Protein AF-A0A6B3H0P1-F1 (afdb_monomer_lite)

Foldseek 3Di:
DPQVVVCVVPNPADPDWDWDWDDDPLAIETEGAEDDDPVRQLVVLVVVCVVVVHDSVRYDYHYNPPHHGYD

pLDDT: mean 97.06, std 2.79, range [83.19, 98.88]

Structure (mmCIF, N/CA/C/O backbone):
data_AF-A0A6B3H0P1-F1
#
_entry.id   AF-A0A6B3H0P1-F1
#
loop_
_atom_site.group_PDB
_atom_site.id
_atom_site.type_symbol
_atom_site.label_atom_id
_atom_site.label_alt_id
_atom_site.label_comp_id
_atom_site.label_asym_id
_atom_site.label_entity_id
_atom_site.label_seq_id
_atom_site.pdbx_PDB_ins_code
_atom_site.Cartn_x
_atom_site.Cartn_y
_atom_site.Cartn_z
_atom_site.occupancy
_atom_site.B_iso_or_equiv
_ato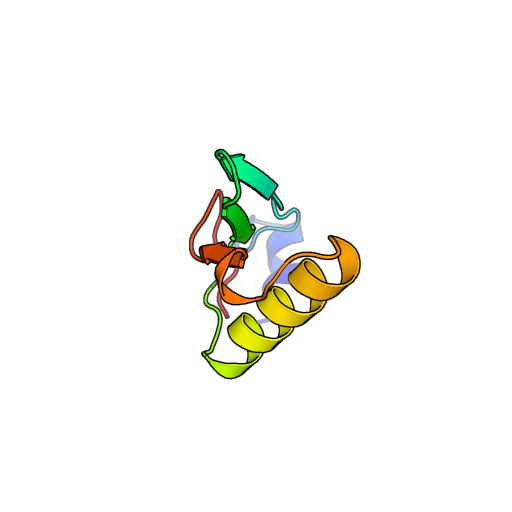m_site.auth_seq_id
_atom_site.auth_comp_id
_atom_site.auth_asym_id
_atom_site.auth_atom_id
_atom_site.pdbx_PDB_model_num
ATOM 1 N N . ILE A 1 1 ? 7.002 -8.314 -24.102 1.00 83.19 1 ILE A N 1
ATOM 2 C CA . ILE A 1 1 ? 8.271 -9.085 -23.991 1.00 83.19 1 ILE A CA 1
ATOM 3 C C . ILE A 1 1 ? 8.439 -9.507 -22.529 1.00 83.19 1 ILE A C 1
ATOM 5 O O . ILE A 1 1 ? 8.069 -8.700 -21.681 1.00 83.19 1 ILE A O 1
ATOM 9 N N . PRO A 1 2 ? 8.937 -10.716 -22.204 1.00 90.75 2 PRO A N 1
ATOM 10 C CA . PRO A 1 2 ? 9.121 -11.161 -20.819 1.00 90.75 2 PRO A CA 1
ATOM 11 C C . PRO A 1 2 ? 10.214 -10.350 -20.100 1.00 90.75 2 PRO A C 1
ATOM 13 O O . PRO A 1 2 ? 11.400 -10.677 -20.157 1.00 90.75 2 PRO A O 1
ATOM 16 N N . THR A 1 3 ? 9.822 -9.271 -19.424 1.00 94.12 3 THR A N 1
ATOM 17 C CA . THR A 1 3 ? 10.748 -8.318 -18.787 1.00 94.12 3 THR A CA 1
ATOM 18 C C . THR A 1 3 ? 11.641 -8.973 -17.734 1.00 94.12 3 THR A C 1
ATOM 20 O O . THR A 1 3 ? 12.816 -8.641 -17.643 1.00 94.12 3 THR A O 1
ATOM 23 N N . GLY A 1 4 ? 11.141 -9.983 -17.017 1.00 92.56 4 GLY A N 1
ATOM 24 C CA . GLY A 1 4 ? 11.940 -10.757 -16.062 1.00 92.56 4 GLY A CA 1
ATOM 25 C C . GLY A 1 4 ? 13.139 -11.487 -16.687 1.00 92.56 4 GLY A C 1
ATOM 26 O O . GLY A 1 4 ? 14.198 -11.545 -16.063 1.00 92.56 4 GLY A O 1
ATOM 27 N N . LEU A 1 5 ? 13.005 -11.988 -17.925 1.00 93.25 5 LEU A N 1
ATOM 28 C CA . LEU A 1 5 ? 14.112 -12.619 -18.659 1.00 93.25 5 LEU A CA 1
ATOM 29 C C . LEU A 1 5 ? 15.109 -11.573 -19.165 1.00 93.25 5 LEU A C 1
ATOM 31 O O . LEU A 1 5 ? 16.316 -11.768 -19.048 1.00 93.25 5 LEU A O 1
ATOM 35 N N . LEU A 1 6 ? 14.611 -10.442 -19.671 1.00 94.25 6 LEU A N 1
ATOM 36 C CA . LEU A 1 6 ? 15.455 -9.325 -20.106 1.00 94.25 6 LEU A CA 1
ATOM 37 C C . LEU A 1 6 ? 16.287 -8.749 -18.952 1.00 94.25 6 LEU A C 1
ATOM 39 O O . LEU A 1 6 ? 17.462 -8.443 -19.142 1.00 94.25 6 LEU A O 1
ATOM 43 N N . SER A 1 7 ? 15.726 -8.717 -17.740 1.00 92.25 7 SER A N 1
ATOM 44 C CA . SER A 1 7 ? 16.401 -8.312 -16.499 1.00 92.25 7 SER A CA 1
ATOM 45 C C . SER A 1 7 ? 17.556 -9.229 -16.061 1.00 92.25 7 SER A C 1
ATOM 47 O O . SER A 1 7 ? 18.187 -8.960 -15.039 1.00 92.25 7 SER A O 1
ATOM 49 N N . ASN A 1 8 ? 17.855 -10.314 -16.790 1.00 89.38 8 ASN A N 1
ATOM 50 C CA . ASN A 1 8 ? 19.110 -11.070 -16.645 1.00 89.38 8 ASN A CA 1
ATOM 51 C C . ASN A 1 8 ? 20.273 -10.454 -17.438 1.00 89.38 8 ASN A C 1
ATOM 53 O O . ASN A 1 8 ? 21.424 -10.718 -17.110 1.00 89.38 8 ASN A O 1
ATOM 57 N N . VAL A 1 9 ? 19.972 -9.650 -18.461 1.00 92.88 9 VAL A N 1
ATOM 58 C CA . VAL A 1 9 ? 20.951 -8.988 -19.336 1.00 92.88 9 VAL A CA 1
ATOM 59 C C . VAL A 1 9 ? 21.049 -7.499 -19.003 1.00 92.88 9 VAL A C 1
ATOM 61 O O . VAL A 1 9 ? 22.146 -6.973 -18.846 1.00 92.88 9 VAL A O 1
ATOM 64 N N . HIS A 1 10 ? 19.908 -6.819 -18.857 1.00 92.00 10 HIS A N 1
ATOM 65 C CA . HIS A 1 10 ? 19.826 -5.406 -18.483 1.00 92.00 10 HIS A CA 1
ATOM 66 C C . HIS A 1 10 ? 18.597 -5.170 -17.592 1.00 92.00 10 HIS A C 1
ATOM 68 O O . HIS A 1 10 ? 17.518 -5.635 -17.955 1.00 92.00 10 HIS A O 1
ATOM 74 N N . PRO A 1 11 ? 18.712 -4.474 -16.445 1.00 92.81 11 PRO A N 1
ATOM 75 C CA . PRO A 1 11 ? 17.625 -4.351 -15.474 1.00 92.81 11 PRO A CA 1
ATOM 76 C C . PRO A 1 11 ? 16.476 -3.482 -16.006 1.00 92.81 11 PRO A C 1
ATOM 78 O O . PRO A 1 11 ? 16.453 -2.272 -15.812 1.00 92.81 11 PRO A O 1
ATOM 81 N N . VAL A 1 12 ? 15.498 -4.115 -16.656 1.00 95.38 12 VAL A N 1
ATOM 82 C CA . VAL A 1 12 ? 14.309 -3.441 -17.209 1.00 95.38 12 VAL A CA 1
ATOM 83 C C . VAL A 1 12 ? 13.111 -3.472 -16.260 1.00 95.38 12 VAL A C 1
ATOM 85 O O . VAL A 1 12 ? 12.199 -2.664 -16.392 1.00 95.38 12 VAL A O 1
ATOM 88 N N . THR A 1 13 ? 13.110 -4.389 -15.291 1.00 95.62 13 THR A N 1
ATOM 89 C CA . THR A 1 13 ? 12.146 -4.447 -14.184 1.00 95.62 13 THR A CA 1
ATOM 90 C C . THR A 1 13 ? 12.832 -4.898 -12.893 1.00 95.62 13 THR A C 1
ATOM 92 O O . THR A 1 13 ? 13.758 -5.717 -12.937 1.00 95.62 13 THR A O 1
ATOM 95 N N . PRO A 1 14 ? 12.398 -4.395 -11.724 1.00 95.06 14 PRO A N 1
ATOM 96 C CA . PRO A 1 14 ? 12.995 -4.770 -10.448 1.00 95.06 14 PRO A CA 1
ATOM 97 C C . PRO A 1 14 ? 12.715 -6.238 -10.098 1.00 95.06 14 PRO A C 1
ATOM 99 O O . PRO A 1 14 ? 11.621 -6.750 -10.311 1.00 95.06 14 PRO A O 1
ATOM 102 N N . LYS A 1 15 ? 13.713 -6.908 -9.506 1.00 93.69 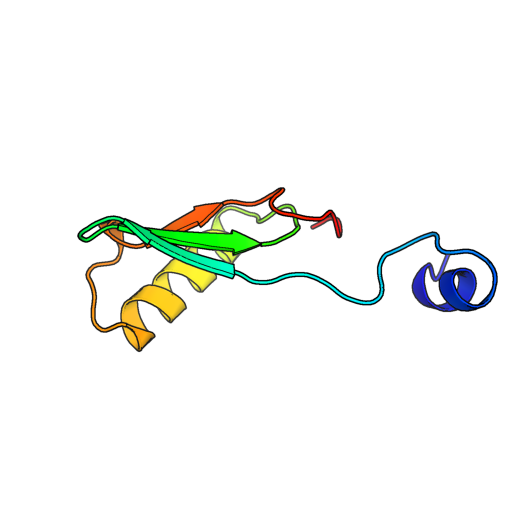15 LYS A N 1
ATOM 103 C CA . LYS A 1 15 ? 13.596 -8.285 -8.977 1.00 93.69 15 LYS A CA 1
ATOM 104 C C . LYS A 1 15 ? 13.407 -8.348 -7.461 1.00 93.69 15 LYS A C 1
ATOM 106 O O . LYS A 1 15 ? 13.072 -9.396 -6.923 1.00 93.69 15 LYS A O 1
ATOM 111 N N . ARG A 1 16 ? 13.691 -7.248 -6.767 1.00 95.19 16 ARG A N 1
ATOM 112 C CA . ARG A 1 16 ? 13.548 -7.103 -5.317 1.00 95.19 16 ARG A CA 1
ATOM 113 C C . ARG A 1 16 ? 12.690 -5.882 -5.064 1.00 95.19 16 ARG A C 1
ATOM 115 O O . ARG A 1 16 ? 12.969 -4.829 -5.634 1.00 95.19 16 ARG A O 1
ATOM 122 N N . LEU A 1 17 ? 11.669 -6.040 -4.233 1.00 97.94 17 LEU A N 1
ATOM 123 C CA . LEU A 1 17 ? 10.707 -4.990 -3.939 1.00 97.94 17 LEU A CA 1
ATOM 124 C C . LEU A 1 17 ? 10.680 -4.708 -2.435 1.00 97.94 17 LEU A C 1
ATOM 126 O O . LEU A 1 17 ? 10.574 -5.651 -1.650 1.00 97.94 17 LEU A O 1
ATOM 130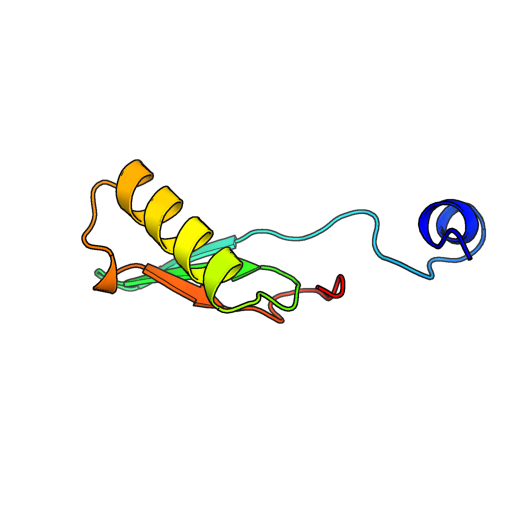 N N . PRO A 1 18 ? 10.804 -3.437 -2.025 1.00 98.19 18 PRO A N 1
ATOM 131 C CA . PRO A 1 18 ? 10.698 -3.051 -0.627 1.00 98.19 18 PRO A CA 1
ATOM 132 C C . PRO A 1 18 ? 9.242 -3.120 -0.163 1.00 98.19 18 PRO A C 1
ATOM 134 O O . PRO A 1 18 ? 8.356 -2.585 -0.820 1.00 98.19 18 PRO A O 1
ATOM 137 N N . LEU A 1 19 ? 9.006 -3.726 0.998 1.00 97.38 19 LEU A N 1
ATOM 138 C CA . LEU A 1 19 ? 7.733 -3.663 1.714 1.00 97.38 19 LEU A CA 1
ATOM 139 C C . LEU A 1 19 ? 7.977 -3.006 3.066 1.00 97.38 19 LEU A C 1
ATOM 141 O O . LEU A 1 19 ? 9.000 -3.261 3.703 1.00 97.38 19 LEU A O 1
ATOM 145 N N . GLN A 1 20 ? 7.054 -2.155 3.502 1.00 98.44 20 GLN A N 1
ATOM 146 C CA . GLN A 1 20 ? 7.218 -1.410 4.744 1.00 98.44 20 GLN A CA 1
ATOM 147 C C . GLN A 1 20 ? 5.867 -1.178 5.416 1.00 98.44 20 GLN A C 1
ATOM 149 O O . GLN A 1 20 ? 4.881 -0.859 4.758 1.00 98.44 20 GLN A O 1
ATOM 154 N N . ILE A 1 21 ? 5.833 -1.309 6.741 1.00 98.19 21 ILE A N 1
ATOM 155 C CA . ILE A 1 21 ? 4.702 -0.883 7.566 1.00 98.19 21 ILE A CA 1
ATOM 156 C C . ILE A 1 21 ? 5.247 0.069 8.624 1.00 98.19 21 ILE A C 1
ATOM 158 O O . ILE A 1 21 ? 6.162 -0.285 9.365 1.00 98.19 21 ILE A O 1
ATOM 162 N N . MET A 1 22 ? 4.693 1.278 8.685 1.00 98.38 22 MET A N 1
ATOM 163 C CA . MET A 1 22 ? 5.026 2.277 9.698 1.00 98.38 22 MET A CA 1
ATOM 164 C C . MET A 1 22 ? 3.819 2.527 10.595 1.00 98.38 22 MET A C 1
ATOM 166 O O . MET A 1 22 ? 2.707 2.715 10.107 1.00 98.38 22 MET A O 1
ATOM 170 N N . LYS A 1 23 ? 4.044 2.569 11.908 1.00 98.19 23 LYS A N 1
ATOM 171 C CA . LYS A 1 23 ? 3.027 2.938 12.892 1.00 98.19 23 LYS A CA 1
ATOM 172 C C . LYS A 1 23 ? 3.249 4.380 13.351 1.00 98.19 23 LYS A C 1
ATOM 174 O O . LYS A 1 23 ? 4.319 4.699 13.860 1.00 98.19 23 LYS A O 1
ATOM 179 N N . ILE A 1 24 ? 2.236 5.229 13.194 1.00 98.00 24 ILE A N 1
ATOM 180 C CA . ILE A 1 24 ? 2.206 6.616 13.675 1.00 98.00 24 ILE A CA 1
ATOM 181 C C . ILE A 1 24 ? 1.023 6.743 14.636 1.00 98.00 24 ILE A C 1
ATOM 183 O O . ILE A 1 24 ? -0.123 6.899 14.215 1.00 98.00 24 ILE A O 1
ATOM 187 N N . GLY A 1 25 ? 1.289 6.633 15.939 1.00 97.81 25 GLY A N 1
ATOM 188 C CA . GLY A 1 25 ? 0.223 6.535 16.936 1.00 97.81 25 GLY A CA 1
ATOM 189 C C . GLY A 1 25 ? -0.646 5.303 16.674 1.00 97.81 25 GLY A C 1
ATOM 190 O O . GLY A 1 25 ? -0.154 4.176 16.722 1.00 97.81 25 GLY A O 1
ATOM 191 N N . GLU A 1 26 ? -1.927 5.511 16.376 1.00 97.62 26 GLU A N 1
ATOM 192 C CA . GLU A 1 26 ? -2.861 4.432 16.027 1.00 97.62 26 GLU A CA 1
ATOM 193 C C . GLU A 1 26 ? -2.885 4.091 14.529 1.00 97.62 26 GLU A C 1
ATOM 195 O O . GLU A 1 26 ? -3.386 3.032 14.152 1.00 97.62 26 GLU A O 1
ATOM 200 N N . LEU A 1 27 ? -2.352 4.965 13.670 1.00 98.38 27 LEU A N 1
ATOM 201 C CA . LEU A 1 27 ? -2.360 4.779 12.221 1.00 98.38 27 LEU A CA 1
ATOM 202 C C . LEU A 1 27 ? -1.241 3.825 11.789 1.00 98.38 27 LEU A C 1
ATOM 204 O O . LEU A 1 27 ? -0.084 3.996 12.168 1.00 98.38 27 LEU A O 1
ATOM 208 N N . HIS A 1 28 ? -1.577 2.873 10.927 1.00 98.69 28 HIS A N 1
ATOM 209 C CA . HIS A 1 28 ? -0.651 1.962 10.266 1.00 98.69 28 HIS A CA 1
ATOM 210 C C . HIS A 1 28 ? -0.595 2.297 8.773 1.00 98.69 28 HIS A C 1
ATOM 212 O O . HIS A 1 28 ? -1.560 2.090 8.034 1.00 98.69 28 HIS A O 1
ATOM 218 N N . LEU A 1 29 ? 0.545 2.824 8.333 1.00 98.56 29 LEU A N 1
ATOM 219 C CA . LEU A 1 29 ? 0.843 3.125 6.939 1.00 98.56 29 LEU A CA 1
ATOM 220 C C . LEU A 1 29 ? 1.542 1.922 6.299 1.00 98.56 29 LEU A C 1
ATOM 222 O O . LEU A 1 29 ? 2.710 1.657 6.580 1.00 98.56 29 LEU A O 1
ATOM 226 N N . VAL A 1 30 ? 0.826 1.200 5.444 1.00 98.69 30 VAL A N 1
ATOM 227 C CA . VAL A 1 30 ? 1.337 0.077 4.651 1.00 98.69 30 VAL A CA 1
ATOM 228 C C . VAL A 1 30 ? 1.845 0.635 3.329 1.00 98.69 30 VAL A C 1
ATOM 230 O O . VAL A 1 30 ? 1.055 1.101 2.519 1.00 98.69 30 VAL A O 1
ATOM 233 N N . ALA A 1 31 ? 3.153 0.617 3.110 1.00 98.62 31 ALA A N 1
ATOM 234 C CA . ALA A 1 31 ? 3.801 1.144 1.917 1.00 98.62 31 ALA A CA 1
ATOM 235 C C . ALA A 1 31 ? 4.197 0.003 0.969 1.00 98.62 31 ALA A C 1
ATOM 237 O O . ALA A 1 31 ? 4.890 -0.938 1.372 1.00 98.62 31 ALA A O 1
ATOM 238 N N . ALA A 1 32 ? 3.767 0.101 -0.292 1.00 98.38 32 ALA A N 1
ATOM 239 C CA . ALA A 1 32 ? 4.025 -0.901 -1.320 1.00 98.38 32 ALA A CA 1
ATOM 240 C C . ALA A 1 32 ? 4.425 -0.266 -2.675 1.00 98.38 32 ALA A C 1
ATOM 242 O O . ALA A 1 32 ? 3.892 0.781 -3.056 1.00 98.38 32 ALA A O 1
ATOM 243 N N . PRO A 1 33 ? 5.338 -0.899 -3.435 1.00 98.50 33 PRO A N 1
ATOM 244 C CA . PRO A 1 33 ? 5.950 -0.313 -4.625 1.00 98.50 33 PRO A CA 1
ATOM 245 C C . PRO A 1 33 ? 5.153 -0.608 -5.904 1.00 98.50 33 PRO A C 1
ATOM 247 O O . PRO A 1 33 ? 5.674 -1.218 -6.838 1.00 98.50 33 PRO A O 1
ATOM 250 N N . GLY A 1 34 ? 3.884 -0.206 -5.965 1.00 98.25 34 GLY A N 1
ATOM 251 C CA . GLY A 1 34 ? 3.023 -0.494 -7.118 1.00 98.25 34 GLY A CA 1
ATOM 252 C C . GLY A 1 34 ? 1.720 0.299 -7.155 1.00 98.25 34 GLY A C 1
ATOM 253 O O . GLY A 1 34 ? 1.444 1.116 -6.270 1.00 98.25 34 GLY A O 1
ATOM 254 N N . GLU A 1 35 ? 0.936 0.039 -8.197 1.00 98.69 35 GLU A N 1
ATOM 255 C CA . GLU A 1 35 ? -0.341 0.681 -8.514 1.00 98.69 35 GLU A CA 1
ATOM 256 C C . GLU A 1 35 ? -1.504 -0.227 -8.118 1.00 98.69 35 GLU A C 1
ATOM 258 O O . GLU A 1 35 ? -1.958 -1.089 -8.866 1.00 98.69 35 GLU A O 1
ATOM 263 N N . PHE A 1 36 ? -2.021 -0.038 -6.910 1.00 98.62 36 PHE A N 1
ATOM 264 C CA . PHE A 1 36 ? -3.108 -0.875 -6.425 1.00 98.62 36 PHE A CA 1
ATOM 265 C C . PHE A 1 36 ? -4.453 -0.381 -6.955 1.00 98.62 36 PHE A C 1
ATOM 267 O O . PHE A 1 36 ? -4.857 0.758 -6.722 1.00 98.62 36 PHE A O 1
ATOM 274 N N . THR A 1 37 ? -5.205 -1.278 -7.592 1.00 98.69 37 THR A N 1
ATOM 275 C CA . THR A 1 37 ? -6.640 -1.067 -7.817 1.00 98.69 37 THR A CA 1
ATOM 276 C C . THR A 1 37 ? -7.387 -0.895 -6.489 1.00 98.69 37 THR A C 1
ATOM 278 O O . THR A 1 37 ? -6.939 -1.353 -5.434 1.00 98.69 37 THR A O 1
ATOM 281 N N . ILE A 1 38 ? -8.593 -0.323 -6.541 1.00 98.44 38 ILE A N 1
ATOM 282 C CA . ILE A 1 38 ? -9.437 -0.121 -5.351 1.00 98.44 38 ILE A CA 1
ATOM 283 C C . ILE A 1 38 ? -9.643 -1.437 -4.582 1.00 98.44 38 ILE A C 1
ATOM 285 O O . ILE A 1 38 ? -9.477 -1.488 -3.362 1.00 98.44 38 ILE A O 1
ATOM 289 N N . ALA A 1 39 ? -9.980 -2.521 -5.289 1.00 98.69 39 ALA A N 1
ATOM 290 C CA . ALA A 1 39 ? -10.287 -3.800 -4.657 1.00 98.69 39 ALA A CA 1
ATOM 291 C C . ALA A 1 39 ? -9.035 -4.508 -4.113 1.00 98.69 39 ALA A C 1
ATOM 293 O O . ALA A 1 39 ? -9.097 -5.070 -3.018 1.00 98.69 39 ALA A O 1
ATOM 294 N N . SER A 1 40 ? -7.903 -4.479 -4.832 1.00 98.69 40 SER A N 1
ATOM 295 C CA . SER A 1 40 ? -6.650 -5.053 -4.319 1.00 98.69 40 SER A CA 1
ATOM 296 C C . SER A 1 40 ? -6.165 -4.291 -3.087 1.00 98.69 40 SER A C 1
ATOM 298 O O . SER A 1 40 ? -5.830 -4.915 -2.081 1.00 98.69 40 SER A O 1
ATOM 300 N N . GLY A 1 41 ? -6.243 -2.959 -3.107 1.00 98.62 41 GLY A N 1
ATOM 301 C CA . GLY A 1 41 ? -5.877 -2.138 -1.961 1.00 98.62 41 GLY A CA 1
ATOM 302 C C . GLY A 1 41 ? -6.769 -2.364 -0.740 1.00 98.62 41 GLY A C 1
ATOM 303 O O . GLY A 1 41 ? -6.269 -2.516 0.375 1.00 98.62 41 GLY A O 1
ATOM 304 N N . LEU A 1 42 ? -8.088 -2.476 -0.934 1.00 98.75 42 LEU A N 1
ATOM 305 C CA . LEU A 1 42 ? -9.021 -2.797 0.151 1.00 98.75 42 LEU A CA 1
ATOM 306 C C . LEU A 1 42 ? -8.736 -4.170 0.776 1.00 98.75 42 LEU A C 1
ATOM 308 O O . LEU A 1 42 ? -8.803 -4.304 1.998 1.00 98.75 42 LEU A O 1
ATOM 312 N N . ARG A 1 43 ? -8.408 -5.182 -0.038 1.00 98.81 43 ARG A N 1
ATOM 313 C CA . ARG A 1 43 ? -8.049 -6.523 0.455 1.00 98.81 43 ARG A CA 1
ATOM 314 C C . ARG A 1 43 ? -6.796 -6.474 1.322 1.00 98.81 43 ARG A C 1
ATOM 316 O O . ARG A 1 43 ? -6.839 -6.973 2.438 1.00 98.81 43 ARG A O 1
ATOM 323 N N . VAL A 1 44 ? -5.741 -5.795 0.864 1.00 98.62 44 VAL A N 1
ATOM 324 C CA . VAL A 1 44 ? -4.511 -5.611 1.653 1.00 98.62 44 VAL A CA 1
ATOM 325 C C . VAL A 1 44 ? -4.811 -4.927 2.987 1.00 98.62 44 VAL A C 1
ATOM 327 O O . VAL A 1 44 ? -4.408 -5.431 4.031 1.00 98.62 44 VAL A O 1
ATOM 330 N N . ARG A 1 45 ? -5.570 -3.822 2.979 1.00 98.75 45 ARG A N 1
ATOM 331 C CA . ARG A 1 45 ? -5.929 -3.102 4.214 1.00 98.75 45 ARG A CA 1
ATOM 332 C C . ARG A 1 45 ? -6.695 -3.984 5.200 1.00 98.75 45 ARG A C 1
ATOM 334 O O . ARG A 1 45 ? -6.393 -3.946 6.386 1.00 98.75 45 ARG A O 1
ATOM 341 N N . ARG A 1 46 ? -7.653 -4.787 4.721 1.00 98.88 46 ARG A N 1
ATOM 342 C CA . ARG A 1 46 ? -8.421 -5.729 5.557 1.00 98.88 46 ARG A CA 1
ATOM 343 C C . ARG A 1 46 ? -7.538 -6.809 6.160 1.00 98.88 46 ARG A C 1
ATOM 345 O O . ARG A 1 46 ? -7.600 -7.006 7.366 1.00 98.88 46 ARG A O 1
ATOM 352 N N . THR A 1 47 ? -6.695 -7.447 5.350 1.00 98.81 47 THR A N 1
ATOM 353 C CA . THR A 1 47 ? -5.769 -8.475 5.838 1.00 98.81 47 THR A CA 1
ATOM 354 C C . THR A 1 47 ? -4.821 -7.902 6.883 1.00 98.81 47 THR A C 1
ATOM 356 O O . THR A 1 47 ? -4.663 -8.486 7.945 1.00 98.81 47 THR A O 1
ATOM 359 N N . VAL A 1 48 ? -4.230 -6.730 6.643 1.00 98.62 48 VAL A N 1
ATOM 360 C CA . VAL A 1 48 ? -3.340 -6.101 7.629 1.00 98.62 48 VAL A CA 1
ATOM 361 C C . VAL A 1 48 ? -4.095 -5.722 8.907 1.00 98.62 48 VAL A C 1
ATOM 363 O O . VAL A 1 48 ? -3.599 -5.993 9.995 1.00 98.62 48 VAL A O 1
ATOM 366 N N . ALA A 1 49 ? -5.294 -5.140 8.798 1.00 98.81 49 ALA A N 1
ATOM 367 C CA . ALA A 1 49 ? -6.117 -4.784 9.956 1.00 98.81 49 ALA A CA 1
ATOM 368 C C . ALA A 1 49 ? -6.456 -6.010 10.820 1.00 98.81 49 ALA A C 1
ATOM 370 O O . ALA A 1 49 ? -6.309 -5.962 12.039 1.00 98.81 49 ALA A O 1
ATOM 371 N N . GLU A 1 50 ? -6.833 -7.119 10.178 1.00 98.81 50 GLU A N 1
ATOM 372 C CA . GLU A 1 50 ? -7.101 -8.402 10.830 1.00 98.81 50 GLU A CA 1
ATOM 373 C C . GLU A 1 50 ? -5.859 -8.946 11.545 1.00 98.81 50 GLU A C 1
ATOM 375 O O . GLU A 1 50 ? -5.931 -9.274 12.726 1.00 98.81 50 GLU A O 1
ATOM 380 N N . GLN A 1 51 ? -4.704 -8.980 10.870 1.00 98.56 51 GLN A N 1
ATOM 381 C CA . GLN A 1 51 ? -3.462 -9.501 11.457 1.00 98.56 51 GLN A CA 1
ATOM 382 C C . GLN A 1 51 ? -2.937 -8.646 12.617 1.00 98.56 51 GLN A C 1
ATOM 384 O O . GLN A 1 51 ? -2.299 -9.167 13.528 1.00 98.56 51 GLN A O 1
ATOM 389 N N . LEU A 1 52 ? -3.194 -7.338 12.594 1.00 97.94 52 LEU A N 1
ATOM 390 C CA . LEU A 1 52 ? -2.786 -6.418 13.656 1.00 97.94 52 LEU A CA 1
ATOM 391 C C . LEU A 1 52 ? -3.837 -6.265 14.766 1.00 97.94 52 LEU A C 1
ATOM 393 O O . LEU A 1 52 ? -3.546 -5.627 15.776 1.00 97.94 52 LEU A O 1
ATOM 397 N N . GLY A 1 53 ? -5.044 -6.814 14.596 1.00 98.19 53 GLY A N 1
ATOM 398 C CA . GLY A 1 53 ? -6.142 -6.663 15.553 1.00 98.19 53 GLY A CA 1
ATOM 399 C C . GLY A 1 53 ? -6.630 -5.218 15.709 1.00 98.19 53 GLY A C 1
ATOM 400 O O . GLY A 1 53 ? -7.025 -4.820 16.803 1.00 98.19 53 GLY A O 1
ATOM 401 N N . VAL A 1 54 ? -6.580 -4.416 14.639 1.00 98.62 54 VAL A N 1
ATOM 402 C CA . VAL A 1 54 ? -6.978 -2.995 14.653 1.00 9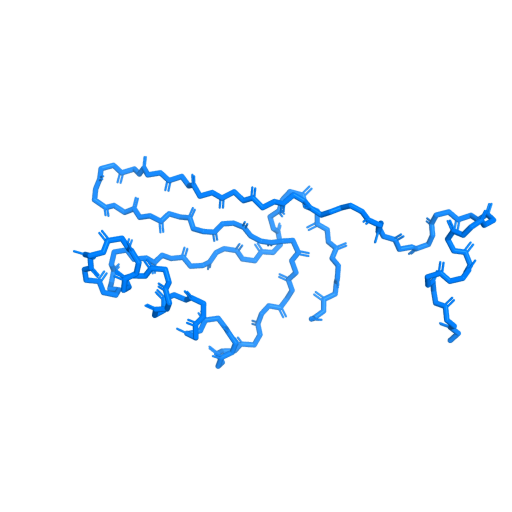8.62 54 VAL A CA 1
ATOM 403 C C . VAL A 1 54 ? -8.170 -2.728 13.729 1.00 98.62 54 VAL A C 1
ATOM 405 O O . VAL A 1 54 ? -8.376 -3.457 12.757 1.00 98.62 54 VAL A O 1
ATOM 408 N N . PRO A 1 55 ? -8.956 -1.664 13.971 1.00 98.62 55 PRO A N 1
ATOM 409 C CA . PRO A 1 55 ? -10.003 -1.249 13.042 1.00 98.62 55 PRO A CA 1
ATOM 410 C C . PRO A 1 55 ? -9.460 -0.909 11.641 1.00 98.62 55 PRO A C 1
ATOM 412 O O . PRO A 1 55 ? -8.366 -0.365 11.489 1.00 98.62 55 PRO A O 1
ATOM 415 N N . LEU A 1 56 ? -10.242 -1.189 10.592 1.00 98.69 56 LEU A N 1
ATOM 416 C CA . LEU A 1 56 ? -9.838 -0.983 9.190 1.00 98.69 56 LEU A CA 1
ATOM 417 C C . LEU A 1 56 ? -9.506 0.484 8.846 1.00 98.69 56 LEU A C 1
ATOM 419 O O . LEU A 1 56 ? -8.675 0.749 7.973 1.00 98.69 56 LEU A O 1
ATOM 423 N N . ASP A 1 57 ? -10.159 1.443 9.503 1.00 98.38 57 ASP A N 1
ATOM 424 C CA . ASP A 1 57 ? -9.899 2.878 9.326 1.00 98.38 57 ASP A CA 1
ATOM 425 C C . ASP A 1 57 ? -8.505 3.293 9.838 1.00 98.38 57 ASP A C 1
ATOM 427 O O . ASP A 1 57 ? -7.979 4.311 9.396 1.00 98.38 57 ASP A O 1
ATOM 431 N N . ARG A 1 58 ? -7.867 2.472 10.689 1.00 98.69 58 ARG A N 1
ATOM 432 C CA . ARG A 1 58 ? -6.493 2.658 11.178 1.00 98.69 58 ARG A CA 1
ATOM 433 C C . ARG A 1 58 ? -5.424 2.146 10.219 1.00 98.69 58 ARG A C 1
ATOM 435 O O . ARG A 1 58 ? -4.246 2.334 10.497 1.00 98.69 58 ARG A O 1
ATOM 442 N N . VAL A 1 59 ? -5.789 1.504 9.110 1.00 98.81 59 VAL A N 1
ATOM 443 C CA . VAL A 1 59 ? -4.829 0.990 8.122 1.00 98.81 59 VAL A CA 1
ATOM 444 C C . VAL A 1 59 ? -4.976 1.756 6.817 1.00 98.81 59 VAL A C 1
ATOM 446 O O . VAL A 1 59 ? -6.036 1.712 6.189 1.00 98.81 59 VAL A O 1
ATOM 449 N N . LEU A 1 60 ? -3.905 2.412 6.371 1.00 98.56 60 LEU A N 1
ATOM 450 C CA . LEU A 1 60 ? -3.821 3.075 5.070 1.00 98.56 60 LEU A CA 1
ATOM 451 C C . LEU A 1 60 ? -2.820 2.341 4.179 1.00 98.56 60 LEU A C 1
ATOM 453 O O . LEU A 1 60 ? -1.706 2.055 4.607 1.00 98.56 60 LEU A O 1
ATOM 457 N N . LEU A 1 61 ? -3.211 2.055 2.937 1.00 98.69 61 LEU A N 1
ATOM 458 C CA . LEU A 1 61 ? -2.290 1.564 1.916 1.00 98.69 61 LEU A CA 1
ATOM 459 C C . LEU A 1 61 ? -1.771 2.750 1.104 1.00 98.69 61 LEU A C 1
ATOM 461 O O . LEU A 1 61 ? -2.566 3.483 0.520 1.00 98.69 61 LEU A O 1
ATOM 465 N N . GLN A 1 62 ? -0.452 2.901 1.057 1.00 98.31 62 GLN A N 1
ATOM 466 C CA . GLN A 1 62 ? 0.263 3.849 0.218 1.00 98.31 62 GLN A CA 1
ATOM 467 C C . GLN A 1 62 ? 0.964 3.095 -0.917 1.00 98.31 62 GLN A C 1
ATOM 469 O O . GLN A 1 62 ? 1.930 2.363 -0.687 1.00 98.31 62 GLN A O 1
ATOM 474 N N . GLY A 1 63 ? 0.448 3.267 -2.136 1.00 98.31 63 GLY A N 1
ATOM 475 C CA . GLY A 1 63 ? 1.115 2.828 -3.364 1.00 98.31 63 GLY A CA 1
ATOM 476 C C . GLY A 1 63 ? 2.289 3.743 -3.720 1.00 98.31 63 GLY A C 1
ATOM 477 O O . GLY A 1 63 ? 2.588 4.690 -2.996 1.00 98.31 63 GLY A O 1
ATOM 478 N N . TYR A 1 64 ? 2.958 3.470 -4.842 1.00 98.12 64 TYR A N 1
ATOM 479 C CA . TYR A 1 64 ? 4.111 4.255 -5.324 1.00 98.12 64 TYR A CA 1
ATOM 480 C C . TYR A 1 64 ? 5.195 4.535 -4.260 1.00 98.12 64 TYR A C 1
ATOM 482 O O . TYR A 1 64 ? 5.893 5.548 -4.320 1.00 98.12 64 TYR A O 1
ATOM 490 N N . ALA A 1 65 ? 5.345 3.656 -3.268 1.00 98.38 65 ALA A N 1
ATOM 491 C CA . ALA A 1 65 ? 6.280 3.866 -2.174 1.00 98.38 65 ALA A CA 1
ATOM 492 C C . ALA A 1 65 ? 7.570 3.073 -2.396 1.00 98.38 65 ALA A C 1
ATOM 494 O O . ALA A 1 65 ? 7.525 1.877 -2.683 1.00 98.38 65 ALA A O 1
ATOM 495 N N . ASN A 1 66 ? 8.719 3.722 -2.180 1.00 98.19 66 ASN A N 1
ATOM 496 C CA . ASN A 1 66 ? 10.081 3.161 -2.178 1.00 98.19 66 ASN A CA 1
ATOM 497 C C . ASN A 1 66 ? 10.608 2.610 -3.523 1.00 98.19 66 ASN A C 1
ATOM 499 O O . ASN A 1 66 ? 11.796 2.739 -3.805 1.00 98.19 66 ASN A O 1
ATOM 503 N N . ALA A 1 67 ? 9.763 1.996 -4.351 1.00 98.00 67 ALA A N 1
ATOM 504 C CA . ALA A 1 67 ? 10.083 1.525 -5.697 1.00 98.00 67 AL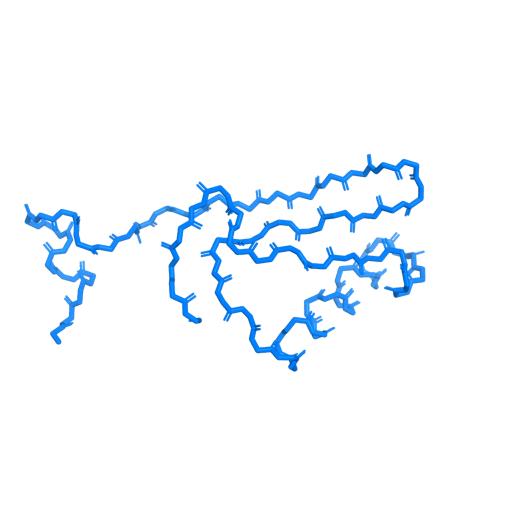A A CA 1
ATOM 505 C C . ALA A 1 67 ? 8.817 1.509 -6.576 1.00 98.00 67 ALA A C 1
ATOM 507 O O . ALA A 1 67 ? 7.738 1.913 -6.143 1.00 98.00 67 ALA A O 1
ATOM 508 N N . TYR A 1 68 ? 8.947 1.022 -7.810 1.00 97.38 68 TYR A N 1
ATOM 509 C CA . TYR A 1 68 ? 7.838 0.904 -8.752 1.00 97.38 68 TYR A CA 1
ATOM 510 C C . TYR A 1 68 ? 7.865 -0.444 -9.475 1.00 97.38 68 TYR A C 1
ATOM 512 O O . TYR A 1 68 ? 8.897 -0.836 -10.021 1.00 97.38 68 TYR A O 1
ATOM 520 N N . SER A 1 69 ? 6.732 -1.146 -9.481 1.00 97.06 69 SER A N 1
ATOM 521 C CA . SER A 1 69 ? 6.575 -2.466 -10.102 1.00 97.06 69 SER A CA 1
ATOM 522 C C . SER A 1 69 ? 5.263 -2.641 -10.862 1.00 97.06 69 SER A C 1
ATOM 524 O O . SER A 1 69 ? 4.779 -3.758 -10.991 1.00 97.06 69 SER A O 1
ATOM 526 N N . GLN A 1 70 ? 4.749 -1.549 -11.440 1.00 96.88 70 GLN A N 1
ATOM 527 C CA . GLN A 1 70 ? 3.484 -1.532 -12.184 1.00 96.88 70 GLN A CA 1
ATOM 528 C C . GLN A 1 70 ? 2.284 -1.878 -11.277 1.00 96.88 70 GLN A C 1
ATOM 530 O O . GLN A 1 70 ? 2.313 -1.551 -10.087 1.00 96.88 70 GLN A O 1
ATOM 535 N N . TYR A 1 71 ? 1.224 -2.443 -11.862 1.00 96.69 71 TYR A 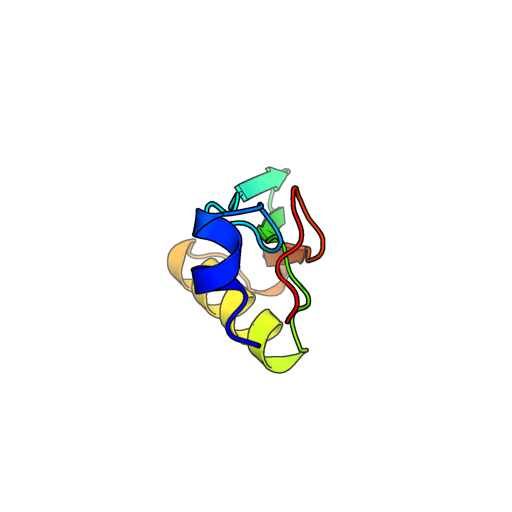N 1
ATOM 536 C CA . TYR A 1 71 ? -0.038 -2.814 -11.210 1.00 96.69 71 TYR A CA 1
ATOM 537 C C . TYR A 1 71 ? 0.034 -4.164 -10.493 1.00 96.69 71 TYR A C 1
ATOM 539 O O . TYR A 1 71 ? 0.657 -5.093 -11.058 1.00 96.69 71 TYR A O 1
#

Radius of gyration: 14.61 Å; chains: 1; bounding box: 31×19×41 Å

Sequence (71 aa):
IPTGLLSNVHPVTPKRLPLQIMKIGELHLVAAPGEFTIASGLRVRRTVAEQLGVPLDRVLLQGYANAYSQY

Secondary structure (DSSP, 8-state):
--HHHHTTTS-SS-SS---EEEEETTEEEEE-SS---HHHHHHHHHHHHHHHT--GGGEEEE-S-SS----